Protein AF-A0A5P1X4C6-F1 (afdb_monomer_lite)

InterPro domains:
  IPR003425 CCB3/YggT [PF02325] (1-66)
  IPR003425 CCB3/YggT [PTHR33219] (2-61)

Sequence (75 aa):
MILIVVWALMTWFPGASQSKFGVFINRLVEPYIRLFDFIPSLGGIGFSPLIALLVLQLAQYGVGALQTVVANALY

Secondary structure (DSSP, 8-state):
-HHHHHHHHHHHSTTGGGSHHHHHHHHHHHHHHGGGTTS--BTTB-SHHHHHHHHHHHHHHHHHHHHHHHHHHH-

pLDDT: mean 93.13, std 5.54, range [70.44, 98.0]

Structure (mmCIF, N/CA/C/O backbone):
data_AF-A0A5P1X4C6-F1
#
_entry.id   AF-A0A5P1X4C6-F1
#
loop_
_atom_site.group_PDB
_atom_site.id
_atom_site.type_symbol
_atom_site.label_atom_id
_atom_site.label_alt_id
_atom_site.label_comp_id
_atom_site.label_asym_id
_atom_site.label_entity_id
_atom_site.label_seq_id
_atom_site.pdbx_PDB_ins_code
_atom_site.Cartn_x
_atom_site.Cartn_y
_atom_site.Cartn_z
_atom_site.occupancy
_atom_site.B_iso_or_equiv
_atom_site.auth_seq_id
_atom_site.auth_comp_id
_atom_site.auth_asym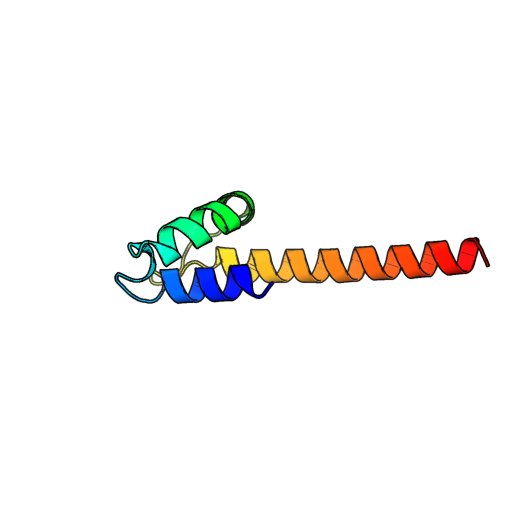_id
_atom_site.auth_atom_id
_atom_site.pdbx_PDB_model_num
ATOM 1 N N . MET A 1 1 ? 1.485 3.592 -1.786 1.00 91.88 1 MET A N 1
ATOM 2 C CA . MET A 1 1 ? 2.257 3.383 -0.538 1.00 91.88 1 MET A CA 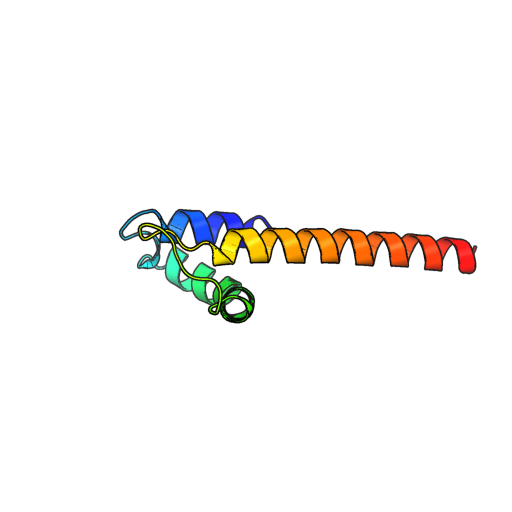1
ATOM 3 C C . MET A 1 1 ? 1.653 4.135 0.639 1.00 91.88 1 MET A C 1
ATOM 5 O O . MET A 1 1 ? 1.161 3.474 1.538 1.00 91.88 1 MET A O 1
ATOM 9 N N . ILE A 1 2 ? 1.609 5.476 0.626 1.00 95.25 2 ILE A N 1
ATOM 10 C CA . ILE A 1 2 ? 1.152 6.287 1.779 1.00 95.25 2 ILE A CA 1
ATOM 11 C C . ILE A 1 2 ? -0.232 5.868 2.292 1.00 95.25 2 ILE A C 1
ATOM 13 O O . ILE A 1 2 ? -0.416 5.723 3.491 1.00 95.25 2 ILE A O 1
ATOM 17 N N . LEU A 1 3 ? -1.182 5.594 1.395 1.00 96.12 3 LEU A N 1
ATOM 18 C CA . LEU A 1 3 ? -2.532 5.179 1.785 1.00 96.12 3 LEU A CA 1
ATOM 19 C C . LEU A 1 3 ? -2.550 3.884 2.621 1.00 96.12 3 LEU A C 1
ATOM 21 O O . LEU A 1 3 ? -3.301 3.795 3.585 1.00 96.12 3 LEU A O 1
ATOM 25 N N . ILE A 1 4 ? -1.685 2.915 2.294 1.00 95.75 4 ILE A N 1
ATOM 26 C CA . ILE A 1 4 ? -1.537 1.656 3.042 1.00 95.75 4 ILE A CA 1
ATOM 27 C C . ILE A 1 4 ? -0.898 1.918 4.409 1.00 95.75 4 ILE A C 1
ATOM 29 O O . ILE A 1 4 ? -1.315 1.324 5.397 1.00 95.75 4 ILE A O 1
ATOM 33 N N . VAL A 1 5 ? 0.075 2.834 4.482 1.00 95.19 5 VAL A N 1
ATOM 34 C CA . VAL A 1 5 ? 0.694 3.246 5.754 1.00 95.19 5 VAL A CA 1
ATOM 35 C C . VAL A 1 5 ? -0.342 3.906 6.663 1.00 95.19 5 VAL A C 1
ATOM 37 O O . VAL A 1 5 ? -0.469 3.523 7.821 1.00 95.19 5 VAL A O 1
ATOM 40 N N . VAL A 1 6 ? -1.119 4.857 6.136 1.00 95.44 6 VAL A N 1
ATOM 41 C CA . VAL A 1 6 ? -2.199 5.521 6.882 1.00 95.44 6 VAL A CA 1
ATOM 42 C C . VAL A 1 6 ? -3.219 4.494 7.364 1.00 95.44 6 VAL A C 1
ATOM 44 O O . VAL A 1 6 ? -3.552 4.485 8.545 1.00 95.44 6 VAL A O 1
ATOM 47 N N . TRP A 1 7 ? -3.667 3.593 6.488 1.00 94.88 7 TRP A N 1
ATOM 48 C CA . TRP A 1 7 ? -4.582 2.513 6.856 1.00 94.88 7 TRP A CA 1
ATOM 49 C C . TRP A 1 7 ? -4.013 1.631 7.974 1.00 94.88 7 TRP A C 1
ATOM 51 O O . TRP A 1 7 ? -4.692 1.418 8.974 1.00 94.88 7 TRP A O 1
ATOM 61 N N . ALA A 1 8 ? -2.754 1.193 7.868 1.00 93.44 8 ALA A N 1
ATOM 62 C CA . ALA A 1 8 ? -2.112 0.357 8.881 1.00 93.44 8 ALA A CA 1
ATOM 63 C C . ALA A 1 8 ? -2.070 1.057 10.246 1.00 93.44 8 ALA A C 1
ATOM 65 O O . ALA A 1 8 ? -2.510 0.486 11.242 1.00 93.44 8 ALA A O 1
ATOM 66 N N . LEU A 1 9 ? -1.657 2.328 10.284 1.00 93.00 9 LEU A N 1
ATOM 67 C CA . LEU A 1 9 ? -1.680 3.128 11.511 1.00 93.00 9 LEU A CA 1
ATOM 68 C C . LEU A 1 9 ? -3.099 3.207 12.098 1.00 93.00 9 LEU A C 1
ATOM 70 O O . LEU A 1 9 ? -3.284 2.990 13.292 1.00 93.00 9 LEU A O 1
ATOM 74 N N . MET A 1 10 ? -4.122 3.436 11.269 1.00 92.56 10 MET A N 1
ATOM 75 C CA . MET A 1 10 ? -5.521 3.472 11.719 1.00 92.56 10 MET A CA 1
ATOM 76 C C . MET A 1 10 ? -6.042 2.132 12.252 1.00 92.56 10 MET A C 1
ATOM 78 O O . MET A 1 10 ? -6.952 2.128 13.081 1.00 92.56 10 MET A O 1
ATOM 82 N N . THR A 1 11 ? -5.507 1.001 11.790 1.00 89.06 11 THR A N 1
ATOM 83 C CA . THR A 1 11 ? -5.858 -0.317 12.347 1.00 89.06 11 THR A CA 1
ATOM 84 C C . THR A 1 11 ? -5.211 -0.566 13.706 1.00 89.06 11 THR A C 1
ATOM 86 O O . THR A 1 11 ? -5.759 -1.314 14.510 1.00 89.06 11 THR A O 1
ATOM 89 N N . TRP A 1 12 ? -4.079 0.084 13.989 1.00 88.62 12 TRP A N 1
ATOM 90 C CA . TRP A 1 12 ? -3.367 -0.055 15.262 1.00 88.62 12 TRP A CA 1
ATOM 91 C C . TRP A 1 12 ? -3.933 0.856 16.357 1.00 88.62 12 TRP A C 1
ATOM 93 O O . TRP A 1 12 ? -3.874 0.508 17.534 1.00 88.62 12 TRP A O 1
ATOM 103 N N . PHE A 1 13 ? -4.512 2.005 15.991 1.00 89.56 13 PHE A N 1
ATOM 104 C CA . PHE A 1 13 ? -5.188 2.890 16.942 1.00 89.56 13 PHE A CA 1
ATOM 105 C C . PHE A 1 13 ? -6.661 2.482 17.152 1.00 89.56 13 PHE A C 1
ATOM 107 O O . PHE A 1 13 ? -7.443 2.469 16.194 1.00 89.56 13 PHE A O 1
ATOM 114 N N . PRO A 1 14 ? -7.099 2.209 18.396 1.00 85.38 14 PRO A N 1
ATOM 115 C CA . PRO A 1 14 ? -8.475 1.806 18.672 1.00 85.38 14 PRO A CA 1
ATOM 116 C C . PRO A 1 14 ? -9.470 2.905 18.276 1.00 85.38 14 PRO A C 1
ATOM 118 O O . PRO A 1 14 ? -9.249 4.091 18.509 1.00 85.38 14 PRO A O 1
ATOM 121 N N . GLY A 1 15 ? -10.580 2.513 17.648 1.00 86.19 15 GLY A N 1
ATOM 122 C CA . GLY A 1 15 ? -11.644 3.429 17.214 1.00 86.19 15 GLY A CA 1
ATOM 123 C C . GLY A 1 15 ? -11.357 4.218 15.927 1.00 86.19 15 GLY A C 1
ATOM 124 O O . GLY A 1 15 ? -12.304 4.654 15.272 1.00 86.19 15 GLY A O 1
ATOM 125 N N . ALA A 1 16 ? -10.100 4.335 15.481 1.00 90.06 16 ALA A N 1
ATOM 126 C CA . ALA A 1 16 ? -9.760 5.075 14.260 1.00 90.06 16 ALA A CA 1
ATOM 127 C C . ALA A 1 16 ? -10.367 4.431 13.001 1.00 90.06 16 ALA A C 1
ATOM 129 O O . ALA A 1 16 ? -10.945 5.125 12.159 1.00 90.06 16 ALA A O 1
ATOM 130 N N . SER A 1 17 ? -10.327 3.100 12.916 1.00 88.38 17 SER A N 1
ATOM 131 C CA . SER A 1 17 ? -10.925 2.330 11.813 1.00 88.38 17 SER A CA 1
ATOM 132 C C . SER A 1 17 ? -12.453 2.472 11.708 1.00 88.38 17 SER A C 1
ATOM 134 O O . SER A 1 17 ? -13.009 2.323 10.625 1.00 88.38 17 SER A O 1
ATOM 136 N N . GLN A 1 18 ? -13.137 2.804 12.809 1.00 92.75 18 GLN A N 1
ATOM 137 C CA . GLN A 1 18 ? -14.602 2.946 12.861 1.00 92.75 18 GLN A CA 1
ATOM 138 C C . GLN A 1 18 ? -15.081 4.349 12.452 1.00 92.75 18 GLN A C 1
ATOM 140 O O . GLN A 1 18 ? -16.269 4.569 12.217 1.00 92.75 18 GLN A O 1
ATOM 145 N N . SER A 1 19 ? -14.166 5.319 12.365 1.00 95.12 19 SER A N 1
ATOM 146 C CA . SER A 1 19 ? -14.488 6.677 11.928 1.00 95.12 19 SER A CA 1
ATOM 147 C C . SER A 1 19 ? -14.954 6.702 10.466 1.00 95.12 19 SER A C 1
ATOM 149 O O . SER A 1 19 ? -14.576 5.846 9.667 1.00 95.12 19 SER A O 1
ATOM 151 N N . LYS A 1 20 ? -15.723 7.728 10.065 1.00 95.06 20 LYS A N 1
ATOM 152 C CA . LYS A 1 20 ? -16.132 7.908 8.653 1.00 95.06 20 LYS A CA 1
ATOM 153 C C . LYS A 1 20 ? -14.930 7.919 7.701 1.00 95.06 20 LYS A C 1
ATOM 155 O O . LYS A 1 20 ? -14.997 7.345 6.617 1.00 95.06 20 LYS A O 1
ATOM 160 N N . PHE A 1 21 ? -13.835 8.550 8.126 1.00 95.44 21 PHE A N 1
ATOM 161 C CA . PHE A 1 21 ? -12.577 8.559 7.387 1.00 95.44 21 PHE A CA 1
ATOM 162 C C . PHE A 1 21 ? -11.965 7.153 7.311 1.00 95.44 21 PHE A C 1
ATOM 164 O O . PHE A 1 21 ? -11.601 6.709 6.229 1.00 95.44 21 PHE A O 1
ATOM 171 N N . GLY A 1 22 ? -11.940 6.411 8.421 1.00 94.94 22 GLY A N 1
ATOM 172 C CA . GLY A 1 22 ? -11.434 5.037 8.467 1.00 94.94 22 GLY A CA 1
ATOM 173 C C . GLY A 1 22 ? -12.193 4.085 7.560 1.00 94.94 22 GLY A C 1
ATOM 174 O O . GLY A 1 22 ? -11.572 3.371 6.780 1.00 94.94 22 GLY A O 1
ATOM 175 N N . VAL A 1 23 ? -13.524 4.148 7.564 1.00 95.50 23 VAL A N 1
ATOM 176 C CA . VAL A 1 23 ? -14.366 3.350 6.660 1.00 95.50 23 VAL A CA 1
ATOM 177 C C . VAL A 1 23 ? -14.072 3.678 5.194 1.00 95.50 23 VAL A C 1
ATOM 179 O O . VAL A 1 23 ? -14.019 2.775 4.359 1.00 95.50 23 VAL A O 1
ATOM 182 N N . PHE A 1 24 ? -13.856 4.955 4.868 1.00 96.69 24 PHE A N 1
ATOM 183 C CA . PHE A 1 24 ? -13.496 5.371 3.514 1.00 96.69 24 PHE A CA 1
ATOM 184 C C . PHE A 1 24 ? -12.129 4.821 3.083 1.00 96.69 24 PHE A C 1
ATOM 186 O O . PHE A 1 24 ? -12.032 4.191 2.031 1.00 96.69 24 PHE A O 1
ATOM 193 N N . ILE A 1 25 ? -11.092 4.999 3.907 1.00 96.88 25 ILE A N 1
ATOM 194 C CA . ILE A 1 25 ? -9.744 4.486 3.619 1.00 96.88 25 ILE A CA 1
ATOM 195 C C . ILE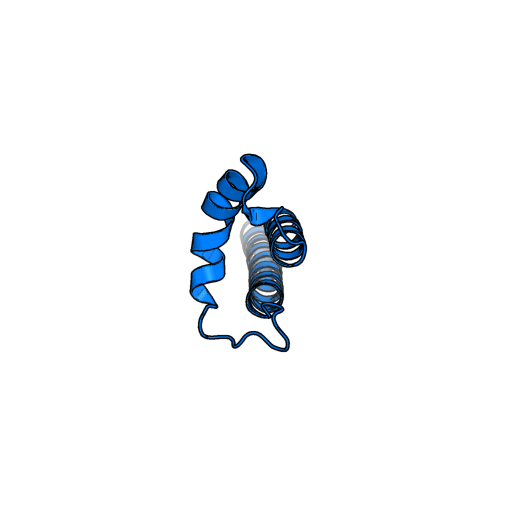 A 1 25 ? -9.754 2.956 3.540 1.00 96.88 25 ILE A C 1
ATOM 197 O O . ILE A 1 25 ? -9.126 2.386 2.648 1.00 96.88 25 ILE A O 1
ATOM 201 N N . ASN A 1 26 ? -10.512 2.287 4.413 1.00 95.25 26 ASN A N 1
ATOM 202 C CA . ASN A 1 26 ? -10.644 0.836 4.409 1.00 95.25 26 ASN A CA 1
ATOM 203 C C . ASN A 1 26 ? -11.159 0.319 3.062 1.00 95.25 26 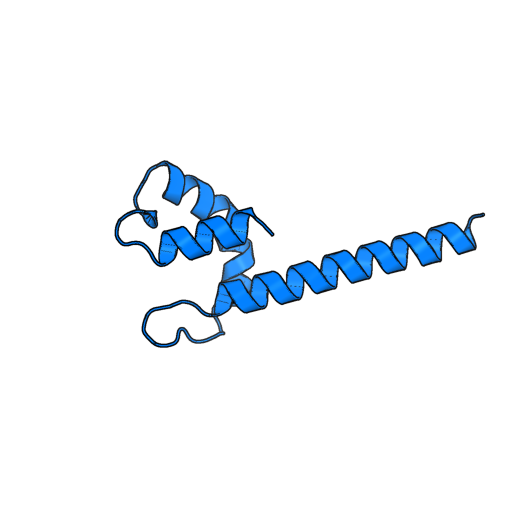ASN A C 1
ATOM 205 O O . ASN A 1 26 ? -10.530 -0.548 2.474 1.00 95.25 26 ASN A O 1
ATOM 209 N N . ARG A 1 27 ? -12.206 0.928 2.495 1.00 96.00 27 ARG A N 1
ATOM 210 C CA . ARG A 1 27 ? -12.729 0.534 1.172 1.00 96.00 27 ARG A CA 1
ATOM 211 C C . ARG A 1 27 ? -11.703 0.634 0.038 1.00 96.00 27 ARG A C 1
ATOM 213 O O . ARG A 1 27 ? -11.815 -0.106 -0.932 1.00 96.00 27 ARG A O 1
ATOM 220 N N . LEU A 1 28 ? -10.736 1.547 0.139 1.00 96.88 28 LEU A N 1
ATOM 221 C CA . LEU A 1 28 ? -9.698 1.732 -0.879 1.00 96.88 28 LEU A CA 1
ATOM 222 C C . LEU A 1 28 ? -8.529 0.756 -0.715 1.00 96.88 28 LEU A C 1
ATOM 224 O O . LEU A 1 28 ? -7.944 0.325 -1.705 1.00 96.88 28 LEU A O 1
ATOM 228 N N . VAL A 1 29 ? -8.163 0.439 0.527 1.00 96.50 29 VAL A N 1
ATOM 229 C CA . VAL A 1 29 ? -6.950 -0.331 0.840 1.00 96.50 29 VAL A CA 1
ATOM 230 C C . VAL A 1 29 ? -7.238 -1.822 1.008 1.00 96.50 29 VAL A C 1
ATOM 232 O O . VAL A 1 29 ? -6.429 -2.653 0.593 1.00 96.50 29 VAL A O 1
ATOM 235 N N . GLU A 1 30 ? -8.401 -2.170 1.555 1.00 94.56 30 GLU A N 1
ATOM 236 C CA . GLU A 1 30 ? -8.802 -3.543 1.864 1.00 94.56 30 GLU A CA 1
ATOM 237 C C . GLU A 1 30 ? -8.712 -4.503 0.665 1.00 94.56 30 GLU A C 1
ATOM 239 O O . GLU A 1 30 ? -8.160 -5.584 0.851 1.00 94.56 30 GLU A O 1
ATOM 244 N N . PRO A 1 31 ? -9.141 -4.161 -0.570 1.00 96.25 31 PRO A N 1
ATOM 245 C CA . PRO A 1 31 ? -9.032 -5.087 -1.701 1.00 96.25 31 PRO A CA 1
ATOM 246 C C . PRO A 1 31 ? -7.593 -5.535 -1.985 1.00 96.25 31 PRO A C 1
ATOM 248 O O . PRO A 1 31 ? -7.367 -6.685 -2.352 1.00 96.25 31 PRO A O 1
ATOM 251 N N . TYR A 1 32 ? -6.621 -4.637 -1.796 1.00 96.06 32 TYR A N 1
ATOM 252 C CA . TYR A 1 32 ? -5.207 -4.955 -1.968 1.00 96.06 32 TYR A CA 1
ATOM 253 C C . TYR A 1 32 ? -4.650 -5.731 -0.772 1.00 96.06 32 TYR A C 1
ATOM 255 O O . TYR A 1 32 ? -3.931 -6.707 -0.963 1.00 96.06 32 TYR A O 1
ATOM 263 N N . ILE A 1 33 ? -5.002 -5.333 0.456 1.00 94.81 33 ILE A N 1
ATOM 264 C CA . ILE A 1 33 ? -4.551 -6.022 1.675 1.00 94.81 33 ILE A CA 1
ATOM 265 C C . ILE A 1 33 ? -5.090 -7.451 1.758 1.00 94.81 33 ILE A C 1
ATOM 267 O O . ILE A 1 33 ? -4.334 -8.332 2.155 1.00 94.81 33 ILE A O 1
ATOM 271 N N . ARG A 1 34 ? -6.323 -7.701 1.296 1.00 94.75 34 ARG A N 1
ATOM 272 C CA . ARG A 1 34 ? -6.947 -9.035 1.266 1.00 94.75 34 ARG A CA 1
ATOM 273 C C . ARG A 1 34 ? -6.129 -10.080 0.508 1.00 94.75 34 ARG A C 1
ATOM 275 O O . ARG A 1 34 ? -6.207 -11.266 0.812 1.00 94.75 34 ARG A O 1
ATOM 282 N N . LEU A 1 35 ? -5.298 -9.655 -0.448 1.00 95.81 35 LEU A N 1
ATOM 283 C CA . LEU A 1 35 ? -4.362 -10.546 -1.142 1.00 95.81 35 LEU A CA 1
ATOM 284 C C . LEU A 1 35 ? -3.317 -11.155 -0.195 1.00 95.81 35 LEU A C 1
ATOM 286 O O . LEU A 1 35 ? -2.722 -12.169 -0.535 1.00 95.81 35 LEU A O 1
ATOM 290 N N . PHE A 1 36 ? -3.106 -10.553 0.976 1.00 94.50 36 PHE A N 1
ATOM 291 C CA . PHE A 1 36 ? -2.105 -10.906 1.981 1.00 94.50 36 PHE A CA 1
ATOM 292 C C . PHE A 1 36 ? -2.730 -11.370 3.309 1.00 94.50 36 PHE A C 1
ATOM 294 O O . PHE A 1 36 ? -2.029 -11.444 4.320 1.00 94.50 36 PHE A O 1
ATOM 301 N N . ASP A 1 37 ? -4.026 -11.701 3.339 1.00 90.00 37 ASP A N 1
ATOM 302 C CA . ASP A 1 37 ? -4.717 -12.176 4.555 1.00 90.00 37 ASP A CA 1
ATOM 303 C C . ASP A 1 37 ? -4.203 -13.542 5.046 1.00 90.00 37 ASP A C 1
ATOM 305 O O . ASP A 1 37 ? -4.426 -13.926 6.191 1.00 90.00 37 ASP A O 1
ATOM 309 N N . PHE A 1 38 ? -3.462 -14.273 4.205 1.00 91.88 38 PHE A N 1
ATOM 310 C CA . PHE A 1 38 ? -2.777 -15.508 4.596 1.00 91.88 38 PHE A CA 1
ATOM 311 C C . PHE A 1 38 ? -1.581 -15.269 5.535 1.00 91.88 38 PHE A C 1
ATOM 313 O O . PHE A 1 38 ? -1.038 -16.220 6.097 1.00 91.88 38 PHE A O 1
ATOM 320 N N . ILE A 1 39 ? -1.137 -14.017 5.681 1.00 91.50 39 ILE A N 1
ATOM 321 C CA . ILE A 1 39 ? -0.011 -13.647 6.537 1.00 91.50 39 ILE A CA 1
ATOM 322 C C . ILE A 1 39 ? -0.540 -13.438 7.958 1.00 91.50 39 ILE A C 1
ATOM 324 O O . ILE A 1 39 ? -1.333 -12.521 8.181 1.00 91.50 39 ILE A O 1
ATOM 328 N N . PRO A 1 40 ? -0.117 -14.256 8.936 1.00 86.00 40 PRO A N 1
ATOM 329 C CA . PRO A 1 40 ? -0.652 -14.173 10.285 1.00 86.00 40 PRO A CA 1
ATOM 330 C C . PRO A 1 40 ? -0.297 -12.835 10.945 1.00 86.00 40 PRO A C 1
ATOM 332 O O . PRO A 1 40 ? 0.824 -12.335 10.835 1.00 86.00 40 PRO A O 1
ATOM 335 N N . SER A 1 41 ? -1.251 -12.268 11.683 1.00 86.94 41 SER A N 1
ATOM 336 C CA . SER A 1 41 ? -0.989 -11.159 12.604 1.00 86.94 41 SER A CA 1
ATOM 337 C C . SER A 1 41 ? -0.188 -11.651 13.810 1.00 86.94 41 SER A C 1
ATOM 339 O O . SER A 1 41 ? -0.507 -12.705 14.363 1.00 86.94 41 SER A O 1
ATOM 341 N N . LEU A 1 42 ? 0.787 -10.872 14.278 1.00 83.56 42 LEU A N 1
ATOM 342 C CA . LEU A 1 42 ? 1.529 -11.169 15.507 1.00 83.56 42 LEU A CA 1
ATOM 343 C C . LEU A 1 42 ? 1.174 -10.126 16.568 1.00 83.56 42 LEU A C 1
ATOM 345 O O . LEU A 1 42 ? 1.234 -8.926 16.310 1.00 83.56 42 LEU A O 1
ATOM 349 N N . GLY A 1 43 ? 0.781 -10.578 17.762 1.00 72.62 43 GLY A N 1
ATOM 350 C CA . GLY A 1 43 ? 0.509 -9.686 18.898 1.00 72.62 43 GLY A CA 1
ATOM 351 C C . GLY A 1 43 ? -0.623 -8.673 18.674 1.00 72.62 43 GLY A C 1
ATOM 352 O O . GLY A 1 43 ? -0.566 -7.579 19.222 1.00 72.62 43 GLY A O 1
ATOM 353 N N . GLY A 1 44 ? -1.627 -8.999 17.850 1.00 70.44 44 GLY A N 1
ATOM 354 C CA . GLY A 1 44 ? -2.747 -8.095 17.536 1.00 70.44 44 GLY A CA 1
ATOM 355 C C . GLY A 1 44 ? -2.437 -7.022 16.483 1.00 70.44 44 GLY A C 1
ATOM 356 O O . GLY A 1 44 ? -3.311 -6.224 16.156 1.00 70.44 44 GLY A O 1
ATOM 357 N N . ILE A 1 45 ? -1.224 -7.021 15.920 1.00 77.81 45 ILE A N 1
ATOM 358 C CA . ILE A 1 45 ? -0.792 -6.121 14.847 1.00 77.81 45 ILE A CA 1
ATOM 359 C C . ILE A 1 45 ? -0.727 -6.921 13.540 1.00 77.81 45 ILE A C 1
ATOM 361 O O . ILE A 1 45 ? -0.088 -7.974 13.457 1.00 77.81 45 ILE A O 1
ATOM 365 N N . GLY A 1 46 ? -1.410 -6.434 12.502 1.00 81.38 46 GLY A N 1
ATOM 366 C CA . GLY A 1 46 ? -1.371 -7.048 11.176 1.00 81.38 46 GLY A CA 1
ATOM 367 C C . GLY A 1 46 ? 0.005 -6.889 10.525 1.00 81.38 46 GLY A C 1
ATOM 368 O O . GLY A 1 46 ? 0.477 -5.764 10.366 1.00 81.38 46 GLY A O 1
ATOM 369 N N . PHE A 1 47 ? 0.627 -7.999 10.114 1.00 87.38 47 PHE A N 1
ATOM 370 C CA . PHE A 1 47 ? 1.861 -7.999 9.311 1.00 87.38 47 PHE A CA 1
ATOM 371 C C . PHE A 1 47 ? 1.590 -7.847 7.807 1.00 87.38 47 PHE A C 1
ATOM 373 O O . PHE A 1 47 ? 2.475 -7.426 7.059 1.00 87.38 47 PHE A O 1
ATOM 380 N N . SER A 1 48 ? 0.361 -8.119 7.361 1.00 93.50 48 SER A N 1
ATOM 381 C CA . SER A 1 48 ? -0.068 -7.999 5.963 1.00 93.50 48 SER A CA 1
ATOM 382 C C . SER A 1 48 ? 0.284 -6.646 5.316 1.00 93.50 48 SER A C 1
ATOM 384 O O . SER A 1 48 ? 0.800 -6.662 4.200 1.00 93.50 48 SER A O 1
ATOM 386 N N . PRO A 1 49 ? 0.136 -5.475 5.977 1.00 93.00 49 PRO A N 1
ATOM 387 C CA . PRO A 1 49 ? 0.497 -4.181 5.387 1.00 93.00 49 PRO A CA 1
ATOM 388 C C . PRO A 1 49 ? 1.982 -4.025 5.087 1.00 93.00 49 PRO A C 1
ATOM 390 O O . PRO A 1 49 ? 2.334 -3.380 4.102 1.00 93.00 49 PRO A O 1
ATOM 393 N N . LEU A 1 50 ? 2.857 -4.613 5.907 1.00 92.88 50 LEU A N 1
ATOM 394 C CA . LEU A 1 50 ? 4.301 -4.554 5.687 1.00 92.88 50 LEU A CA 1
ATOM 395 C C . LEU A 1 50 ? 4.669 -5.272 4.387 1.00 92.88 50 LEU A C 1
ATOM 397 O O . LEU A 1 50 ? 5.389 -4.730 3.550 1.00 92.88 50 LEU A O 1
ATOM 401 N N . ILE A 1 51 ? 4.126 -6.473 4.197 1.00 95.12 51 ILE A N 1
ATOM 402 C CA . ILE A 1 51 ? 4.382 -7.277 3.001 1.00 95.12 51 ILE A CA 1
ATOM 403 C C . ILE A 1 51 ? 3.706 -6.660 1.776 1.00 95.12 51 ILE A C 1
ATOM 405 O O . ILE A 1 51 ? 4.322 -6.580 0.716 1.00 95.12 51 ILE A O 1
ATOM 409 N N . ALA A 1 52 ? 2.498 -6.122 1.930 1.00 95.50 52 ALA A N 1
ATOM 410 C CA . ALA A 1 52 ? 1.824 -5.362 0.885 1.00 95.50 52 ALA A CA 1
ATOM 411 C C . ALA A 1 52 ? 2.655 -4.145 0.432 1.00 95.50 52 ALA A C 1
ATOM 413 O O . ALA A 1 52 ? 2.784 -3.882 -0.761 1.00 95.50 52 ALA A O 1
ATOM 414 N N . LEU A 1 53 ? 3.275 -3.413 1.364 1.00 96.31 53 LEU A N 1
ATOM 415 C CA . LEU A 1 53 ? 4.171 -2.300 1.034 1.00 96.31 53 LEU A CA 1
ATOM 416 C C . LEU A 1 53 ? 5.429 -2.769 0.302 1.00 96.31 53 LEU A C 1
ATOM 418 O O . LEU A 1 53 ? 5.796 -2.151 -0.697 1.00 96.31 53 LEU A O 1
ATOM 422 N N . LEU A 1 54 ? 6.050 -3.858 0.760 1.00 96.12 54 LEU A N 1
ATOM 423 C CA . LEU A 1 54 ? 7.222 -4.448 0.112 1.00 96.12 54 LEU A CA 1
ATOM 424 C C . LEU A 1 54 ? 6.911 -4.843 -1.338 1.00 96.12 54 LEU A C 1
ATOM 426 O O . LEU A 1 54 ? 7.635 -4.465 -2.257 1.00 96.12 54 LEU A O 1
ATOM 430 N N . VAL A 1 55 ? 5.807 -5.561 -1.555 1.00 97.25 55 VAL A N 1
ATOM 431 C CA . VAL A 1 55 ? 5.377 -5.991 -2.892 1.00 97.25 55 VAL A CA 1
ATOM 432 C C . VAL A 1 55 ? 5.075 -4.790 -3.782 1.00 97.25 55 VAL A C 1
ATOM 434 O O . VAL A 1 55 ? 5.514 -4.758 -4.931 1.00 97.25 55 VAL A O 1
ATOM 437 N N . LEU A 1 56 ? 4.382 -3.774 -3.261 1.00 96.50 56 LEU A N 1
ATOM 438 C CA . LEU A 1 56 ? 4.088 -2.564 -4.026 1.00 96.50 56 LEU A CA 1
ATOM 439 C C . LEU A 1 56 ? 5.362 -1.798 -4.404 1.00 96.50 56 LEU A C 1
ATOM 441 O O . LEU A 1 56 ? 5.459 -1.290 -5.520 1.00 96.50 56 LEU A O 1
ATOM 445 N N . GLN A 1 57 ? 6.343 -1.732 -3.505 1.00 97.38 57 GLN A N 1
ATOM 446 C CA . GLN A 1 57 ? 7.632 -1.099 -3.770 1.00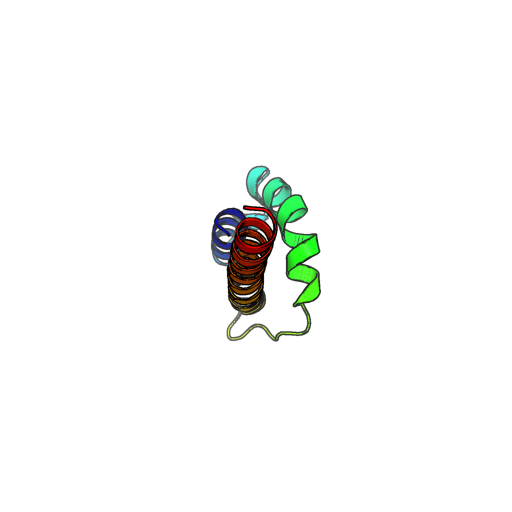 97.38 57 GLN A CA 1
ATOM 447 C C . GLN A 1 57 ? 8.404 -1.849 -4.865 1.00 97.38 57 GLN A C 1
ATOM 449 O O . GLN A 1 57 ? 8.899 -1.228 -5.805 1.00 97.38 57 GLN A O 1
ATOM 454 N N . LEU A 1 58 ? 8.455 -3.182 -4.798 1.00 97.94 58 LEU A N 1
ATOM 455 C CA . LEU A 1 58 ? 9.070 -4.004 -5.844 1.00 97.94 58 LEU A CA 1
ATOM 456 C C . LEU A 1 58 ? 8.362 -3.836 -7.193 1.00 97.94 58 LEU A C 1
ATOM 458 O O . LEU A 1 58 ? 9.028 -3.706 -8.217 1.00 97.94 58 LEU A O 1
ATOM 462 N N . ALA A 1 59 ? 7.028 -3.771 -7.200 1.00 97.38 59 ALA A N 1
ATOM 463 C CA . ALA A 1 59 ? 6.257 -3.525 -8.415 1.00 97.38 59 ALA A CA 1
ATOM 464 C C . ALA A 1 59 ? 6.588 -2.159 -9.036 1.00 97.38 59 ALA A C 1
ATOM 466 O O . ALA A 1 59 ? 6.785 -2.067 -10.245 1.00 97.38 59 ALA A O 1
ATOM 467 N N . GLN A 1 60 ? 6.711 -1.105 -8.222 1.00 96.94 60 GLN A N 1
ATOM 468 C CA . GLN A 1 60 ? 7.112 0.222 -8.698 1.00 96.94 60 GLN A CA 1
ATOM 469 C C . GLN A 1 60 ? 8.520 0.222 -9.301 1.00 96.94 60 GLN A C 1
ATOM 471 O O . GLN A 1 60 ? 8.709 0.770 -10.388 1.00 96.94 60 GLN A O 1
ATOM 476 N N . TYR A 1 61 ? 9.487 -0.428 -8.645 1.00 97.69 61 TYR A N 1
ATOM 477 C CA . TYR A 1 61 ? 10.831 -0.585 -9.205 1.00 97.69 61 TYR A CA 1
ATOM 478 C C . TYR A 1 61 ? 10.817 -1.366 -10.519 1.00 97.69 61 TYR A C 1
ATOM 480 O O . TYR A 1 61 ? 11.458 -0.945 -11.479 1.00 97.69 61 TYR A O 1
ATOM 488 N N . GLY A 1 62 ? 10.065 -2.466 -10.584 1.00 97.88 62 GLY A N 1
ATOM 489 C CA . GLY A 1 62 ? 9.934 -3.277 -11.792 1.00 97.88 62 GLY A 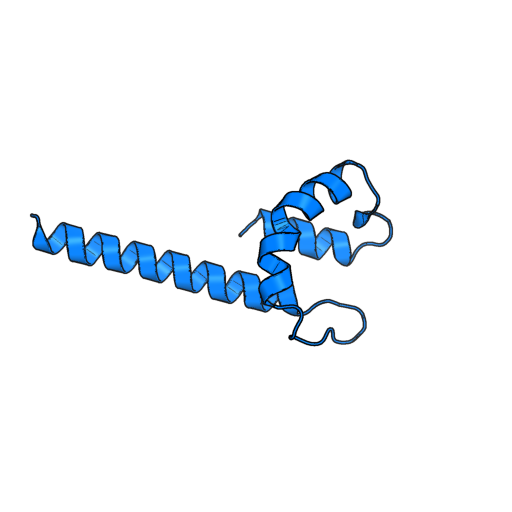CA 1
ATOM 490 C C . GLY A 1 62 ? 9.352 -2.484 -12.961 1.00 97.88 62 GLY A C 1
ATOM 491 O O . GLY A 1 62 ? 9.915 -2.498 -14.052 1.00 97.88 62 GLY A O 1
ATOM 492 N N . VAL A 1 63 ? 8.275 -1.728 -12.728 1.00 98.00 63 VAL A N 1
ATOM 493 C CA . VAL A 1 63 ? 7.680 -0.851 -13.750 1.00 98.00 63 VAL A CA 1
ATOM 494 C C . VAL A 1 63 ? 8.679 0.210 -14.212 1.00 98.00 63 VAL A C 1
ATOM 496 O O . VAL A 1 63 ? 8.827 0.406 -15.416 1.00 98.00 63 VAL A O 1
ATOM 499 N N . GLY A 1 64 ? 9.402 0.851 -13.290 1.00 97.94 64 GLY A N 1
ATOM 500 C CA . GLY A 1 64 ? 10.433 1.831 -13.640 1.00 97.94 64 GLY A CA 1
ATOM 501 C C . GLY A 1 64 ? 11.562 1.227 -14.481 1.00 97.94 64 GLY A C 1
ATOM 502 O O . GLY A 1 64 ? 11.943 1.793 -15.502 1.00 97.94 64 GLY A O 1
ATOM 503 N N . ALA A 1 65 ? 12.044 0.037 -14.117 1.00 97.62 65 ALA A N 1
ATOM 504 C CA . ALA A 1 65 ? 13.069 -0.671 -14.880 1.00 97.62 65 ALA A CA 1
ATOM 505 C C . ALA A 1 65 ? 12.588 -1.027 -16.296 1.00 97.62 65 ALA A C 1
ATOM 507 O O . ALA A 1 65 ? 13.320 -0.825 -17.265 1.00 97.62 65 ALA A O 1
ATOM 508 N N . LEU A 1 66 ? 11.344 -1.500 -16.434 1.00 97.75 66 LEU A N 1
ATOM 509 C CA . LEU A 1 66 ? 10.742 -1.780 -17.740 1.00 97.75 66 LEU A CA 1
ATOM 510 C C . LEU A 1 66 ? 10.617 -0.513 -18.588 1.00 97.75 66 LEU A C 1
ATOM 512 O O . LEU A 1 66 ? 10.942 -0.547 -19.772 1.00 97.75 66 LEU A O 1
ATOM 516 N N . GLN A 1 67 ? 10.204 0.609 -17.993 1.00 97.75 67 GLN A N 1
ATOM 517 C CA . GLN A 1 67 ? 10.163 1.899 -18.685 1.00 97.75 67 GLN A CA 1
ATOM 518 C C . GLN A 1 67 ? 11.546 2.300 -19.208 1.00 97.75 67 GLN A C 1
ATOM 520 O O . GLN A 1 67 ? 11.652 2.717 -20.358 1.00 97.75 67 GLN A O 1
ATOM 525 N N . THR A 1 68 ? 12.605 2.125 -18.411 1.00 96.94 68 THR A N 1
ATOM 526 C CA . THR A 1 68 ? 13.984 2.399 -18.845 1.00 96.94 68 THR A CA 1
ATOM 527 C C . THR A 1 68 ? 14.414 1.496 -20.000 1.00 96.94 68 THR A C 1
ATOM 529 O O . THR A 1 68 ? 14.952 1.989 -20.987 1.00 96.94 68 THR A O 1
ATOM 532 N N . VAL A 1 69 ? 14.158 0.186 -19.913 1.00 97.50 69 VAL A N 1
ATOM 533 C CA . VAL A 1 69 ? 14.511 -0.768 -20.979 1.00 97.50 69 VAL A CA 1
ATOM 534 C C . VAL A 1 69 ? 13.781 -0.436 -22.279 1.00 97.50 69 VAL A C 1
ATOM 536 O O . VAL A 1 69 ? 14.403 -0.412 -23.337 1.00 97.50 69 VAL A O 1
ATOM 539 N N . VAL A 1 70 ? 12.480 -0.147 -22.204 1.00 97.50 70 VAL A N 1
ATOM 540 C CA . VAL A 1 70 ? 11.675 0.223 -23.375 1.00 97.50 70 VAL A CA 1
ATOM 541 C C . VAL A 1 70 ? 12.155 1.543 -23.973 1.00 97.50 70 VAL A C 1
ATOM 543 O O . VAL A 1 70 ? 12.321 1.620 -25.184 1.00 97.50 70 VAL A O 1
ATOM 546 N N . ALA A 1 71 ? 12.429 2.562 -23.155 1.00 96.62 71 ALA A N 1
ATOM 547 C CA . ALA A 1 71 ? 12.953 3.836 -23.643 1.00 96.62 71 ALA A CA 1
ATOM 548 C C . ALA A 1 71 ? 14.286 3.650 -24.386 1.00 96.62 71 ALA A C 1
ATOM 550 O O . ALA A 1 71 ? 14.417 4.114 -25.511 1.00 96.62 71 ALA A O 1
ATOM 551 N N . ASN A 1 72 ? 15.228 2.895 -23.816 1.00 96.88 72 ASN A N 1
ATOM 552 C CA . ASN A 1 72 ? 16.521 2.611 -24.452 1.00 96.88 72 ASN A CA 1
ATOM 553 C C . ASN A 1 72 ? 16.410 1.773 -25.738 1.00 96.88 72 ASN A C 1
ATOM 555 O O . ASN A 1 72 ? 17.346 1.739 -26.525 1.00 96.88 72 ASN A O 1
ATOM 559 N N . ALA A 1 73 ? 15.317 1.028 -25.920 1.00 94.88 73 ALA A N 1
ATOM 560 C CA . ALA A 1 73 ? 15.078 0.254 -27.135 1.00 94.88 73 ALA A CA 1
ATOM 561 C C . ALA A 1 73 ? 14.427 1.090 -28.251 1.00 94.88 73 ALA A C 1
ATOM 563 O O . ALA A 1 73 ? 14.491 0.700 -29.416 1.00 94.88 73 ALA A O 1
ATOM 564 N N . LEU A 1 74 ? 13.757 2.192 -27.895 1.00 93.94 74 LEU A N 1
ATOM 565 C CA . LEU A 1 74 ? 13.017 3.054 -28.823 1.00 93.94 74 LEU A CA 1
ATOM 566 C C . LEU A 1 74 ? 13.801 4.299 -29.270 1.00 93.94 74 LEU A C 1
ATOM 568 O O . LEU A 1 74 ? 13.462 4.858 -30.315 1.00 93.94 74 LEU A O 1
ATOM 572 N N . TYR A 1 75 ? 14.799 4.733 -28.498 1.00 85.94 75 TYR A N 1
ATOM 573 C CA . TYR A 1 75 ? 15.667 5.886 -28.773 1.00 85.94 75 TYR A CA 1
ATOM 574 C C . TYR A 1 75 ? 17.114 5.438 -28.965 1.00 85.94 75 TYR A C 1
ATOM 576 O O . TYR A 1 75 ? 17.785 6.022 -29.844 1.00 85.94 75 TYR A O 1
#

Organism: NCBI:txid1296540

Radius of gyration: 15.97 Å; chains: 1; bounding box: 33×24×48 Å

Foldseek 3Di:
DVLLVVLQVLQVDPPSCVDPVNVVSCVVCVVLLVVQPVQDDDPSRDPSSVVSVVVVVVVVVVVVVVVVVVVVVVD